Protein AF-A0A661RG53-F1 (afdb_monomer)

Mean predicted aligned error: 5.45 Å

Sequence (170 aa):
MPKEITHWTLAATVANKLPKCSLFFDPIRSHPNLFLLGAITPDIPFYYLAGPKTALIQALSAPFHGTDGRALLPALTFLDNYPDQNPAALAFAAGVICHLLADTLFHPLVYYFAGMDGLHPGATARHRKFETAMDLYFLHLSQGRSPVSLARVIKNLEVSTGQGCRFMAE

Nearest PDB structures (foldseek):
  1ls4-assembly1_A  TM=2.285E-01  e=7.308E+00  Locusta migratoria

pLDDT: mean 89.21, std 13.63, range [32.16, 97.81]

Structure (mmCIF, N/CA/C/O backbone):
data_AF-A0A661RG53-F1
#
_entry.id   AF-A0A661RG53-F1
#
loop_
_atom_site.group_PDB
_atom_site.id
_atom_site.type_symbol
_atom_site.label_atom_id
_atom_site.label_alt_id
_atom_site.label_comp_id
_atom_site.label_asym_id
_atom_site.label_entity_id
_atom_site.label_seq_id
_atom_site.pdbx_PDB_ins_code
_atom_site.Cartn_x
_atom_site.Cartn_y
_atom_site.Cartn_z
_atom_site.occupancy
_atom_site.B_iso_or_equiv
_atom_site.auth_seq_id
_atom_site.auth_comp_id
_atom_site.auth_asym_id
_atom_site.auth_atom_id
_atom_site.pdbx_PDB_model_num
ATOM 1 N N . MET A 1 1 ? 5.618 -1.969 -7.311 1.00 55.50 1 MET A N 1
ATOM 2 C CA . MET A 1 1 ? 4.641 -2.714 -6.516 1.00 55.50 1 MET A CA 1
ATOM 3 C C . MET A 1 1 ? 3.366 -2.937 -7.319 1.00 55.50 1 MET A C 1
ATOM 5 O O . MET A 1 1 ? 3.082 -2.124 -8.209 1.00 55.50 1 MET A O 1
ATOM 9 N N . PRO A 1 2 ? 2.561 -3.979 -7.035 1.00 59.97 2 PRO A N 1
ATOM 10 C CA . PRO A 1 2 ? 1.181 -4.013 -7.504 1.00 59.97 2 PRO A CA 1
ATOM 11 C C . PRO A 1 2 ? 0.534 -2.632 -7.332 1.00 59.97 2 PRO A C 1
ATOM 13 O O . PRO A 1 2 ? 0.851 -1.897 -6.405 1.00 59.97 2 PRO A O 1
ATOM 16 N N . LYS A 1 3 ? -0.311 -2.214 -8.267 1.00 79.38 3 LYS A N 1
ATOM 17 C CA . LYS A 1 3 ? -0.889 -0.869 -8.207 1.00 79.38 3 LYS A CA 1
ATOM 18 C C . LYS A 1 3 ? -1.984 -0.812 -7.117 1.00 79.38 3 LYS A C 1
ATOM 20 O O . LYS A 1 3 ? -2.197 -1.765 -6.356 1.00 79.38 3 LYS A O 1
ATOM 25 N N . GLU A 1 4 ? -2.616 0.345 -6.931 1.00 89.00 4 GLU A N 1
ATOM 26 C CA . GLU A 1 4 ? -3.460 0.626 -5.760 1.00 89.00 4 GLU A CA 1
ATOM 27 C C . GLU A 1 4 ? -4.613 -0.371 -5.601 1.00 89.00 4 GLU A C 1
ATOM 29 O O . GLU A 1 4 ? -4.980 -0.719 -4.476 1.00 89.00 4 GLU A O 1
ATOM 34 N N . ILE A 1 5 ? -5.180 -0.860 -6.710 1.00 92.50 5 ILE A N 1
ATOM 35 C CA . ILE A 1 5 ? -6.319 -1.783 -6.681 1.00 92.50 5 ILE A CA 1
ATOM 36 C C . ILE A 1 5 ? -5.890 -3.126 -6.105 1.00 92.50 5 ILE A C 1
ATOM 38 O O . ILE A 1 5 ? -6.619 -3.693 -5.286 1.00 92.50 5 ILE A O 1
ATOM 42 N N . THR A 1 6 ? -4.720 -3.637 -6.488 1.00 94.38 6 THR A N 1
ATOM 43 C CA . THR A 1 6 ? -4.201 -4.892 -5.943 1.00 94.38 6 THR A CA 1
ATOM 44 C C . THR A 1 6 ? -3.984 -4.763 -4.439 1.00 94.38 6 THR A C 1
ATOM 46 O O . THR A 1 6 ? -4.510 -5.583 -3.683 1.00 94.38 6 THR A O 1
ATOM 49 N N . HIS A 1 7 ? -3.303 -3.707 -3.978 1.00 95.44 7 HIS A N 1
ATOM 50 C CA . HIS A 1 7 ? -3.084 -3.499 -2.543 1.00 95.44 7 HIS A CA 1
ATOM 51 C C . HIS A 1 7 ? -4.391 -3.342 -1.769 1.00 95.44 7 HIS A C 1
ATOM 53 O O . HIS A 1 7 ? -4.561 -3.981 -0.732 1.00 95.44 7 HIS A O 1
ATOM 59 N N . TRP A 1 8 ? -5.356 -2.571 -2.274 1.00 94.88 8 TRP A N 1
ATOM 60 C CA . TRP A 1 8 ? -6.661 -2.449 -1.625 1.00 94.88 8 TRP A CA 1
ATOM 61 C C . TRP A 1 8 ? -7.451 -3.751 -1.613 1.00 94.88 8 TRP A C 1
ATOM 63 O O . TRP A 1 8 ? -8.121 -4.042 -0.624 1.00 94.88 8 TRP A O 1
ATOM 73 N N . THR A 1 9 ? -7.371 -4.554 -2.672 1.00 93.12 9 THR A N 1
ATOM 74 C CA . THR A 1 9 ? -8.066 -5.845 -2.737 1.00 93.12 9 THR A CA 1
ATOM 75 C C . THR A 1 9 ? -7.491 -6.825 -1.715 1.00 93.12 9 THR A C 1
ATOM 77 O O . THR A 1 9 ? -8.241 -7.485 -0.984 1.00 93.12 9 THR A O 1
ATOM 80 N N . LEU A 1 10 ? -6.161 -6.886 -1.603 1.00 93.88 10 LEU A N 1
ATOM 81 C CA . LEU A 1 10 ? -5.476 -7.706 -0.604 1.00 93.88 10 LEU A CA 1
ATOM 82 C C . LEU A 1 10 ? -5.760 -7.201 0.816 1.00 93.88 10 LEU A C 1
ATOM 84 O O . LEU A 1 10 ? -6.170 -7.990 1.665 1.00 93.88 10 LEU A O 1
ATOM 88 N N . ALA A 1 11 ? -5.650 -5.893 1.057 1.00 95.62 11 ALA A N 1
ATOM 89 C CA . ALA A 1 11 ? -5.945 -5.278 2.348 1.00 95.62 11 ALA A CA 1
ATOM 90 C C . ALA A 1 11 ? -7.397 -5.532 2.783 1.00 95.62 11 ALA A C 1
ATOM 92 O O . ALA A 1 11 ? -7.639 -5.976 3.904 1.00 95.62 11 ALA A O 1
ATOM 93 N N . ALA A 1 12 ? -8.376 -5.349 1.893 1.00 93.00 12 ALA A N 1
ATOM 94 C CA . ALA A 1 12 ? -9.778 -5.653 2.180 1.00 93.00 12 ALA A CA 1
ATOM 95 C C . ALA A 1 12 ? -9.992 -7.143 2.503 1.00 93.00 12 ALA A C 1
ATOM 97 O O . ALA A 1 12 ? -10.760 -7.488 3.404 1.00 93.00 12 ALA A O 1
ATOM 98 N N . THR A 1 13 ? -9.279 -8.038 1.812 1.00 93.69 13 THR A N 1
ATOM 99 C CA . THR A 1 13 ? -9.303 -9.477 2.115 1.00 93.69 13 THR A CA 1
ATOM 100 C C . THR A 1 13 ? -8.737 -9.764 3.506 1.00 93.69 13 THR A C 1
ATOM 102 O O . THR A 1 13 ? -9.336 -10.539 4.254 1.00 93.69 13 THR A O 1
ATOM 105 N N . VAL A 1 14 ? -7.626 -9.117 3.878 1.00 94.75 14 VAL A N 1
ATOM 106 C CA . VAL A 1 14 ? -7.032 -9.213 5.219 1.00 94.75 14 VAL A CA 1
ATOM 107 C C . VAL A 1 14 ? -8.015 -8.715 6.274 1.00 94.75 14 VAL A C 1
ATOM 109 O O . VAL A 1 14 ? -8.309 -9.460 7.203 1.00 94.75 14 VAL A O 1
ATOM 112 N N . ALA A 1 15 ? -8.605 -7.530 6.105 1.00 95.12 15 ALA A N 1
ATOM 113 C CA . ALA A 1 15 ? -9.573 -6.969 7.052 1.00 95.12 15 ALA A CA 1
ATOM 114 C C . ALA A 1 15 ? -10.769 -7.908 7.308 1.00 95.12 15 ALA A C 1
ATOM 116 O O . ALA A 1 15 ? -11.227 -8.052 8.445 1.00 95.12 15 ALA A O 1
ATOM 117 N N . ASN A 1 16 ? -11.242 -8.598 6.266 1.00 93.94 16 ASN A N 1
ATOM 118 C CA . ASN A 1 16 ? -12.351 -9.547 6.367 1.00 93.94 16 ASN A CA 1
ATOM 119 C C . ASN A 1 16 ? -11.973 -10.863 7.062 1.00 93.94 16 ASN A C 1
ATOM 121 O O . ASN A 1 16 ? -12.818 -11.462 7.726 1.00 93.94 16 ASN A O 1
ATOM 125 N N . LYS A 1 17 ? -10.728 -11.327 6.904 1.00 95.56 17 LYS A N 1
ATOM 126 C CA . LYS A 1 17 ? -10.260 -12.625 7.421 1.00 95.56 17 LYS A CA 1
ATOM 127 C C . LYS A 1 17 ? -9.448 -12.526 8.711 1.00 95.56 17 LYS A C 1
ATOM 129 O O . LYS A 1 17 ? -9.074 -13.561 9.261 1.00 95.56 17 LYS A O 1
ATOM 134 N N . LEU A 1 18 ? -9.156 -11.317 9.186 1.00 95.56 18 LEU A N 1
ATOM 135 C CA . LEU A 1 18 ? -8.303 -11.116 10.347 1.00 95.56 18 LEU A CA 1
ATOM 136 C C . LEU A 1 18 ? -8.916 -11.780 11.601 1.00 95.56 18 LEU A C 1
ATOM 138 O O . LEU A 1 18 ? -10.090 -11.537 11.900 1.00 95.56 18 LEU A O 1
ATOM 142 N N . PRO A 1 19 ? -8.159 -12.606 12.352 1.00 96.06 19 PRO A N 1
ATOM 143 C CA . PRO A 1 19 ? -8.659 -13.248 13.565 1.00 96.06 19 PRO A CA 1
ATOM 144 C C . PRO A 1 19 ? -9.031 -12.236 14.651 1.00 96.06 19 PRO A C 1
ATOM 146 O O . PRO A 1 19 ? -8.306 -11.268 14.867 1.00 96.06 19 PRO A O 1
ATOM 149 N N . LYS A 1 20 ? -10.104 -12.513 15.406 1.00 95.69 20 LYS A N 1
ATOM 150 C CA . LYS A 1 20 ? -10.559 -11.679 16.540 1.00 95.69 20 LYS A CA 1
ATOM 151 C C . LYS A 1 20 ? -9.506 -11.473 17.632 1.00 95.69 20 LYS A C 1
ATOM 153 O O . LYS A 1 20 ? -9.563 -10.485 18.343 1.00 95.69 20 LYS A O 1
ATOM 158 N N . CYS A 1 21 ? -8.565 -12.406 17.773 1.00 95.44 21 CYS A N 1
ATOM 159 C CA . CYS A 1 21 ? -7.469 -12.312 18.737 1.00 95.44 21 CYS A CA 1
ATOM 160 C C . CYS A 1 21 ? -6.290 -11.450 18.255 1.00 95.44 21 CYS A C 1
ATOM 162 O O . CYS A 1 21 ? -5.341 -11.254 19.009 1.00 95.44 21 CYS A O 1
ATOM 164 N N . SER A 1 22 ? -6.305 -10.969 17.008 1.00 94.75 22 SER A N 1
ATOM 165 C CA . SER A 1 22 ? -5.255 -10.092 16.494 1.00 94.75 22 SER A CA 1
ATOM 166 C C . SER A 1 22 ? -5.335 -8.715 17.148 1.00 94.75 22 SER A C 1
ATOM 168 O O . SER A 1 22 ? -6.410 -8.120 17.197 1.00 94.75 22 SER A O 1
ATOM 170 N N . LEU A 1 23 ? -4.181 -8.159 17.529 1.00 93.88 23 LEU A N 1
ATOM 171 C CA . LEU A 1 23 ? -4.058 -6.772 17.995 1.00 93.88 23 LEU A CA 1
ATOM 172 C C . LEU A 1 23 ? -4.631 -5.756 16.989 1.00 93.88 23 LEU A C 1
ATOM 174 O O . LEU A 1 23 ? -5.101 -4.694 17.378 1.00 93.88 23 LEU A O 1
ATOM 178 N N . PHE A 1 24 ? -4.623 -6.080 15.693 1.00 96.38 24 PHE A N 1
ATOM 179 C CA . PHE A 1 24 ? -5.112 -5.191 14.639 1.00 96.38 24 PHE A CA 1
ATOM 180 C C . PHE A 1 24 ? -6.617 -5.332 14.358 1.00 96.38 24 PHE A C 1
ATOM 182 O O . PHE A 1 24 ? -7.150 -4.570 13.552 1.00 96.38 24 PHE A O 1
ATOM 189 N N . PHE A 1 25 ? -7.317 -6.278 15.000 1.00 96.94 25 PHE A N 1
ATOM 190 C CA . PHE A 1 25 ? -8.719 -6.578 14.694 1.00 96.94 25 PHE A CA 1
ATOM 191 C C . PHE A 1 25 ? -9.652 -5.382 14.923 1.00 96.94 25 PHE A C 1
ATOM 193 O O . PHE A 1 25 ? -10.385 -4.994 14.008 1.00 96.94 25 PHE A O 1
ATOM 200 N N . ASP A 1 26 ? -9.604 -4.786 16.115 1.00 97.19 26 ASP A N 1
ATOM 201 C CA . ASP A 1 26 ? -10.421 -3.622 16.469 1.00 97.19 26 ASP A CA 1
ATOM 202 C C . ASP A 1 26 ? -9.918 -2.318 15.819 1.00 97.19 26 ASP A C 1
ATOM 204 O O . ASP A 1 26 ? -10.747 -1.578 15.277 1.00 97.19 26 ASP A O 1
ATOM 208 N N . PRO A 1 27 ? -8.597 -2.031 15.765 1.00 96.88 27 PRO A N 1
ATOM 209 C CA . PRO A 1 27 ? -8.059 -0.890 15.021 1.00 96.88 27 PRO A CA 1
ATOM 210 C C . PRO A 1 27 ? -8.537 -0.812 13.567 1.00 96.88 27 PRO A C 1
ATOM 212 O O . PRO A 1 27 ? -9.086 0.206 13.153 1.00 96.88 27 PRO A O 1
ATOM 215 N N . ILE A 1 28 ? -8.415 -1.900 12.799 1.00 97.56 28 ILE A N 1
ATOM 216 C CA . ILE A 1 28 ? -8.802 -1.910 11.378 1.00 97.56 28 ILE A CA 1
ATOM 217 C C . ILE A 1 28 ? -10.313 -1.718 11.203 1.00 97.56 28 ILE A C 1
ATOM 219 O O . ILE A 1 28 ? -10.745 -1.076 10.248 1.00 97.56 28 ILE A O 1
ATOM 223 N N . ARG A 1 29 ? -11.133 -2.254 12.115 1.00 96.50 29 ARG A N 1
ATOM 224 C CA . ARG A 1 29 ? -12.595 -2.091 12.066 1.00 96.50 29 ARG A CA 1
ATOM 225 C C . ARG A 1 29 ? -13.057 -0.692 12.454 1.00 96.50 29 ARG A C 1
ATOM 227 O O . ARG A 1 29 ? -14.054 -0.223 11.913 1.00 96.50 29 ARG A O 1
ATOM 234 N N . SER A 1 30 ? -12.359 -0.054 13.388 1.00 96.12 30 SER A N 1
ATOM 235 C CA . SER A 1 30 ? -12.675 1.301 13.848 1.00 96.12 30 SER A CA 1
ATOM 236 C C . SER A 1 30 ? -12.144 2.386 12.908 1.00 96.12 30 SER A C 1
ATOM 238 O O . SER A 1 30 ? -12.778 3.429 12.795 1.00 96.12 30 SER A O 1
ATOM 240 N N . HIS A 1 31 ? -11.036 2.131 12.202 1.00 97.31 31 HIS A N 1
ATOM 241 C CA . HIS A 1 31 ? -10.401 3.082 11.280 1.00 97.31 31 HIS A CA 1
ATOM 242 C C . HIS A 1 31 ? -10.117 2.447 9.899 1.00 97.31 31 HIS A C 1
ATOM 244 O O . HIS A 1 31 ? -8.959 2.355 9.466 1.00 97.31 31 HIS A O 1
ATOM 250 N N . PRO A 1 32 ? -11.153 1.962 9.187 1.00 96.38 32 PRO A N 1
ATOM 251 C CA . PRO A 1 32 ? -10.978 1.224 7.940 1.00 96.38 32 PRO A CA 1
ATOM 252 C C . PRO A 1 32 ? -10.373 2.066 6.809 1.00 96.38 32 PRO A C 1
ATOM 254 O O . PRO A 1 32 ? -9.617 1.527 6.000 1.00 96.38 32 PRO A O 1
ATOM 257 N N . ASN A 1 33 ? -10.661 3.369 6.719 1.00 96.19 33 ASN A N 1
ATOM 258 C CA . ASN A 1 33 ? -10.084 4.211 5.670 1.00 96.19 33 ASN A CA 1
ATOM 259 C C . ASN A 1 33 ? -8.610 4.532 5.946 1.00 96.19 33 ASN A C 1
ATOM 261 O O . ASN A 1 33 ? -7.824 4.520 5.000 1.00 96.19 33 ASN A O 1
ATOM 265 N N . LEU A 1 34 ? -8.195 4.720 7.204 1.00 96.69 34 LEU A N 1
ATOM 266 C CA . LEU A 1 34 ? -6.767 4.806 7.551 1.00 96.69 34 LEU A CA 1
ATOM 267 C C . LEU A 1 34 ? -5.995 3.531 7.217 1.00 96.69 34 LEU A C 1
ATOM 269 O O . LEU A 1 34 ? -4.893 3.612 6.679 1.00 96.69 34 LEU A O 1
ATOM 273 N N . PHE A 1 35 ? -6.574 2.361 7.488 1.00 97.81 35 PHE A N 1
ATOM 274 C CA . PHE A 1 35 ? -5.973 1.087 7.095 1.00 97.81 35 PHE A CA 1
ATOM 275 C C . PHE A 1 35 ? -5.787 0.993 5.570 1.00 97.81 35 PHE A C 1
ATOM 277 O O . PHE A 1 35 ? -4.701 0.670 5.087 1.00 97.81 35 PHE A O 1
ATOM 284 N N . LEU A 1 36 ? -6.814 1.354 4.794 1.00 96.56 36 LEU A N 1
ATOM 285 C CA . LEU A 1 36 ? -6.736 1.377 3.328 1.00 96.56 36 LEU A CA 1
ATOM 286 C C . LEU A 1 36 ? -5.770 2.443 2.787 1.00 96.56 36 LEU A C 1
ATOM 288 O O . LEU A 1 36 ? -5.162 2.230 1.739 1.00 96.56 36 LEU A O 1
ATOM 292 N N . LEU A 1 37 ? -5.615 3.576 3.478 1.00 96.25 37 LEU A N 1
ATOM 293 C CA . LEU A 1 37 ? -4.621 4.595 3.141 1.00 96.25 37 LEU A CA 1
ATOM 294 C C . LEU A 1 37 ? -3.200 4.077 3.394 1.00 96.25 37 LEU A C 1
ATOM 296 O O . LEU A 1 37 ? -2.332 4.209 2.531 1.00 96.25 37 LEU A O 1
ATOM 300 N N . GLY A 1 38 ? -2.963 3.444 4.544 1.00 96.69 38 GLY A N 1
ATOM 301 C CA . GLY A 1 38 ? -1.673 2.837 4.869 1.00 96.69 38 GLY A CA 1
ATOM 302 C C . GLY A 1 38 ? -1.252 1.788 3.838 1.00 96.69 38 GLY A C 1
ATOM 303 O O . GLY A 1 38 ? -0.093 1.764 3.440 1.00 96.69 38 GLY A O 1
ATOM 304 N N . ALA A 1 39 ? -2.205 1.004 3.317 1.00 96.88 39 ALA A N 1
ATOM 305 C CA . ALA A 1 39 ? -1.965 -0.038 2.310 1.00 96.88 39 ALA A CA 1
ATOM 306 C C . ALA A 1 39 ? -1.396 0.460 0.969 1.00 96.88 39 ALA A C 1
ATOM 308 O O . ALA A 1 39 ? -0.898 -0.348 0.189 1.00 96.88 39 ALA A O 1
ATOM 309 N N . ILE A 1 40 ? -1.457 1.764 0.694 1.00 95.12 40 ILE A N 1
ATOM 310 C CA . ILE A 1 40 ? -0.881 2.365 -0.519 1.00 95.12 40 ILE A CA 1
ATOM 311 C C . ILE A 1 40 ? 0.173 3.435 -0.221 1.00 95.12 40 ILE A C 1
ATOM 313 O O . ILE A 1 40 ? 0.851 3.895 -1.134 1.00 95.12 40 ILE A O 1
ATOM 317 N N . THR A 1 41 ? 0.312 3.858 1.039 1.00 95.44 41 THR A N 1
ATOM 318 C CA . THR A 1 41 ? 1.172 4.991 1.413 1.00 95.44 41 THR A CA 1
ATOM 319 C C . THR A 1 41 ? 2.636 4.831 0.996 1.00 95.44 41 THR A C 1
ATOM 321 O O . THR A 1 41 ? 3.190 5.821 0.513 1.00 95.44 41 THR A O 1
ATOM 324 N N . PRO A 1 42 ? 3.269 3.647 1.118 1.00 96.12 42 PRO A N 1
ATOM 325 C CA . PRO A 1 42 ? 4.667 3.485 0.716 1.00 96.12 42 PRO A CA 1
ATOM 326 C C . PRO A 1 42 ? 4.954 3.885 -0.740 1.00 96.12 42 PRO A C 1
ATOM 328 O O . PRO A 1 42 ? 6.048 4.365 -1.040 1.00 96.12 42 PRO A O 1
ATOM 331 N N . ASP A 1 43 ? 3.958 3.766 -1.620 1.00 94.38 43 ASP A N 1
ATOM 332 C CA . ASP A 1 43 ? 4.056 4.087 -3.045 1.00 94.38 43 ASP A CA 1
ATOM 333 C C . ASP A 1 43 ? 3.637 5.511 -3.414 1.00 94.38 43 ASP A C 1
ATOM 335 O O . ASP A 1 43 ? 3.983 5.985 -4.498 1.00 94.38 43 ASP A O 1
ATOM 339 N N . ILE A 1 44 ? 2.892 6.212 -2.549 1.00 92.62 44 ILE A N 1
ATOM 340 C CA . ILE A 1 44 ? 2.351 7.549 -2.852 1.00 92.62 44 ILE A CA 1
ATOM 341 C C . ILE A 1 44 ? 3.429 8.506 -3.401 1.00 92.62 44 ILE A C 1
ATOM 343 O O . ILE A 1 44 ? 3.161 9.163 -4.413 1.00 92.62 44 ILE A O 1
ATOM 347 N N . PRO A 1 45 ? 4.646 8.592 -2.822 1.00 93.75 45 PRO A N 1
ATOM 348 C CA . PRO A 1 45 ? 5.666 9.505 -3.330 1.00 93.75 45 PRO A CA 1
ATOM 349 C C . PRO A 1 45 ? 6.094 9.251 -4.786 1.00 93.75 45 PRO A C 1
ATOM 351 O O . PRO A 1 45 ? 6.458 10.205 -5.477 1.00 93.75 45 PRO A O 1
ATOM 354 N N . PHE A 1 46 ? 5.986 8.020 -5.306 1.00 91.19 46 PHE A N 1
ATOM 355 C CA . PHE A 1 46 ? 6.282 7.721 -6.714 1.00 91.19 46 PHE A CA 1
ATOM 356 C C . PHE A 1 46 ? 5.303 8.361 -7.705 1.00 91.19 46 PHE A C 1
ATOM 358 O O . PHE A 1 46 ? 5.642 8.518 -8.880 1.00 91.19 46 PHE A O 1
ATOM 365 N N . TYR A 1 47 ? 4.115 8.772 -7.253 1.00 89.50 47 TYR A N 1
ATOM 366 C CA . TYR A 1 47 ? 3.132 9.472 -8.086 1.00 89.50 47 TYR A CA 1
ATOM 367 C C . TYR A 1 47 ? 3.405 10.969 -8.228 1.00 89.50 47 TYR A C 1
ATOM 369 O O . TYR A 1 47 ? 2.756 11.640 -9.034 1.00 89.50 47 TYR A O 1
ATOM 377 N N . TYR A 1 48 ? 4.392 11.508 -7.512 1.00 92.62 48 TYR A N 1
ATOM 378 C CA . TYR A 1 48 ? 4.875 12.857 -7.761 1.00 92.62 48 TYR A CA 1
ATOM 379 C C . TYR A 1 48 ? 5.787 12.852 -8.996 1.00 92.62 48 TYR A C 1
ATOM 381 O O . TYR A 1 48 ? 7.004 12.709 -8.899 1.00 92.62 48 TYR A O 1
ATOM 389 N N . LEU A 1 49 ? 5.172 12.916 -10.181 1.00 89.81 49 LEU A N 1
ATOM 390 C CA . LEU A 1 49 ? 5.855 12.720 -11.467 1.00 89.81 49 LEU A CA 1
ATOM 391 C C . LEU A 1 49 ? 6.622 13.955 -11.958 1.00 89.81 49 LEU A C 1
ATOM 393 O O . LEU A 1 49 ? 7.568 13.816 -12.731 1.00 89.81 49 LEU A O 1
ATOM 397 N N . ALA A 1 50 ? 6.201 15.152 -11.551 1.00 92.69 50 ALA A N 1
ATOM 398 C CA . ALA A 1 50 ? 6.806 16.404 -11.979 1.00 92.69 50 ALA A CA 1
ATOM 399 C C . ALA A 1 50 ? 6.609 17.502 -10.930 1.00 92.69 50 ALA A C 1
ATOM 401 O O . ALA A 1 50 ? 5.567 17.579 -10.280 1.00 92.69 50 ALA A O 1
ATOM 402 N N . GLY A 1 51 ? 7.602 18.385 -10.827 1.00 94.94 51 GLY A N 1
ATOM 403 C CA . GLY A 1 51 ? 7.587 19.544 -9.942 1.00 94.94 51 GLY A CA 1
ATOM 404 C C . GLY A 1 51 ? 8.860 19.680 -9.099 1.00 94.94 51 GLY A C 1
ATOM 405 O O . GLY A 1 51 ? 9.799 18.880 -9.228 1.00 94.94 51 GLY A O 1
ATOM 406 N N . PRO A 1 52 ? 8.934 20.719 -8.251 1.00 95.56 52 PRO A N 1
ATOM 407 C CA . PRO A 1 52 ? 10.082 20.951 -7.386 1.00 95.56 52 PRO A CA 1
ATOM 408 C C . PRO A 1 52 ? 10.391 19.732 -6.516 1.00 95.56 52 PRO A C 1
ATOM 410 O O . PRO A 1 52 ? 9.489 19.096 -5.982 1.00 95.56 52 PRO A O 1
ATOM 413 N N . LYS A 1 53 ? 11.681 19.427 -6.336 1.00 95.88 53 LYS A N 1
ATOM 414 C CA . LYS A 1 53 ? 12.142 18.352 -5.441 1.00 95.88 53 LYS A CA 1
ATOM 415 C C . LYS A 1 53 ? 11.590 16.956 -5.792 1.00 95.88 53 LYS A C 1
ATOM 417 O O . LYS A 1 53 ? 11.566 16.094 -4.923 1.00 95.88 53 LYS A O 1
ATOM 422 N N . THR A 1 54 ? 11.220 16.702 -7.055 1.00 95.00 54 THR A N 1
ATOM 423 C CA . THR A 1 54 ? 10.670 15.403 -7.499 1.00 95.00 54 THR A CA 1
ATOM 424 C C . THR A 1 54 ? 11.505 14.209 -7.032 1.00 95.00 54 THR A C 1
ATOM 426 O O . THR A 1 54 ? 10.975 13.308 -6.391 1.00 95.00 54 THR A O 1
ATOM 429 N N . ALA A 1 55 ? 12.818 14.234 -7.277 1.00 94.19 55 ALA A N 1
ATOM 430 C CA . ALA A 1 55 ? 13.712 13.153 -6.863 1.00 94.19 55 ALA A CA 1
ATOM 431 C C . ALA A 1 55 ? 13.747 12.959 -5.336 1.00 94.19 55 ALA A C 1
ATOM 433 O O . ALA A 1 55 ? 13.765 11.828 -4.864 1.00 94.19 55 ALA A O 1
ATOM 434 N N . LEU A 1 56 ? 13.711 14.051 -4.564 1.00 95.88 56 LEU A N 1
ATOM 435 C CA . LEU A 1 56 ? 13.693 13.994 -3.101 1.00 95.88 56 LEU A CA 1
ATOM 436 C C . LEU A 1 56 ? 12.373 13.417 -2.578 1.00 95.88 56 LEU A C 1
ATOM 438 O O . LEU A 1 56 ? 12.392 12.612 -1.657 1.00 95.88 56 LEU A O 1
ATOM 442 N N . ILE A 1 57 ? 11.241 13.808 -3.169 1.00 96.06 57 ILE A N 1
ATOM 443 C CA . ILE A 1 57 ? 9.926 13.278 -2.797 1.00 96.06 57 ILE A CA 1
ATOM 444 C C . ILE A 1 57 ? 9.872 11.783 -3.105 1.00 96.06 57 ILE A C 1
ATOM 446 O O . ILE A 1 57 ? 9.567 11.000 -2.216 1.00 96.06 57 ILE A O 1
ATOM 450 N N . GLN A 1 58 ? 10.250 11.363 -4.314 1.00 94.31 58 GLN A N 1
ATOM 451 C CA . GLN A 1 58 ? 10.269 9.943 -4.683 1.00 94.31 58 GLN A CA 1
ATOM 452 C C . GLN A 1 58 ? 11.228 9.118 -3.809 1.00 94.31 58 GLN A C 1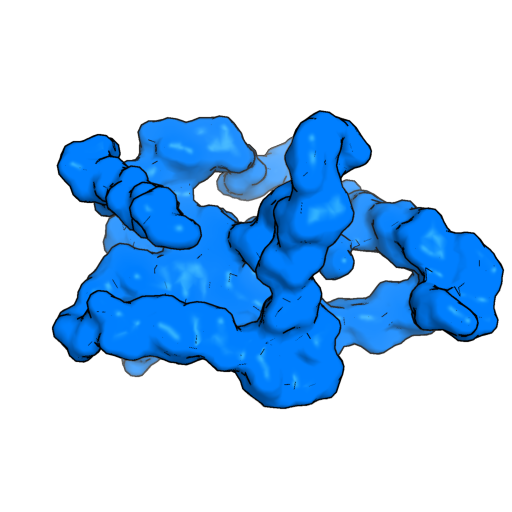
ATOM 454 O O . GLN A 1 58 ? 10.941 7.964 -3.500 1.00 94.31 58 GLN A O 1
ATOM 459 N N . ALA A 1 59 ? 12.336 9.708 -3.344 1.00 94.69 59 ALA A N 1
ATOM 460 C CA . ALA A 1 59 ? 13.260 9.045 -2.425 1.00 94.69 59 ALA A CA 1
ATOM 461 C C . ALA A 1 59 ? 12.634 8.712 -1.055 1.00 94.69 59 ALA A C 1
ATOM 463 O O . ALA A 1 59 ? 13.134 7.816 -0.377 1.00 94.69 59 ALA A O 1
ATOM 464 N N . LEU A 1 60 ? 11.521 9.351 -0.663 1.00 94.94 60 LEU A N 1
ATOM 465 C CA . LEU A 1 60 ? 10.790 9.018 0.570 1.00 94.94 60 LEU A CA 1
ATOM 466 C C . LEU A 1 60 ? 10.185 7.607 0.545 1.00 94.94 60 LEU A C 1
ATOM 468 O O . LEU A 1 60 ? 9.934 7.041 1.605 1.00 94.94 60 LEU A O 1
ATOM 472 N N . SER A 1 61 ? 9.977 7.023 -0.638 1.00 93.94 61 SER A N 1
ATOM 473 C CA . SER A 1 61 ? 9.510 5.638 -0.769 1.00 93.94 61 SER A CA 1
ATOM 474 C C . SER A 1 61 ? 10.616 4.613 -0.513 1.00 93.94 61 SER A C 1
ATOM 476 O O . SER A 1 61 ? 10.324 3.492 -0.099 1.00 93.94 61 SER A O 1
ATOM 478 N N . ALA A 1 62 ? 11.889 4.973 -0.713 1.00 92.69 62 ALA A N 1
ATOM 479 C CA . ALA A 1 62 ? 13.007 4.029 -0.670 1.00 92.69 62 ALA A CA 1
ATOM 480 C C . ALA A 1 62 ? 13.106 3.208 0.635 1.00 92.69 62 ALA A C 1
ATOM 482 O O . ALA A 1 62 ? 13.316 1.998 0.535 1.00 92.69 62 ALA A O 1
ATOM 483 N N . PRO A 1 63 ? 12.895 3.778 1.842 1.00 94.31 63 PRO A N 1
ATOM 484 C CA . PRO A 1 63 ? 12.953 3.013 3.087 1.00 94.31 63 PRO A CA 1
ATOM 485 C C . PRO A 1 63 ? 11.944 1.865 3.174 1.00 94.31 63 PRO A C 1
ATOM 487 O O . PRO A 1 63 ? 12.221 0.889 3.855 1.00 94.31 63 PRO A O 1
ATOM 490 N N . PHE A 1 64 ? 10.805 1.951 2.483 1.00 94.06 64 PHE A N 1
ATOM 491 C CA . PHE A 1 64 ? 9.790 0.892 2.459 1.00 94.06 64 PHE A CA 1
ATOM 492 C C . PHE A 1 64 ? 10.102 -0.221 1.448 1.00 94.06 64 PHE A C 1
ATOM 494 O O . PHE A 1 64 ? 9.542 -1.304 1.529 1.00 94.06 64 PHE A O 1
ATOM 501 N N . HIS A 1 65 ? 10.995 0.033 0.492 1.00 91.56 65 HIS A N 1
ATOM 502 C CA . HIS A 1 65 ? 11.241 -0.840 -0.661 1.00 91.56 65 HIS A CA 1
ATOM 503 C C . HIS A 1 65 ? 12.558 -1.624 -0.539 1.00 91.56 65 HIS A C 1
ATOM 505 O O . HIS A 1 65 ? 13.096 -2.121 -1.530 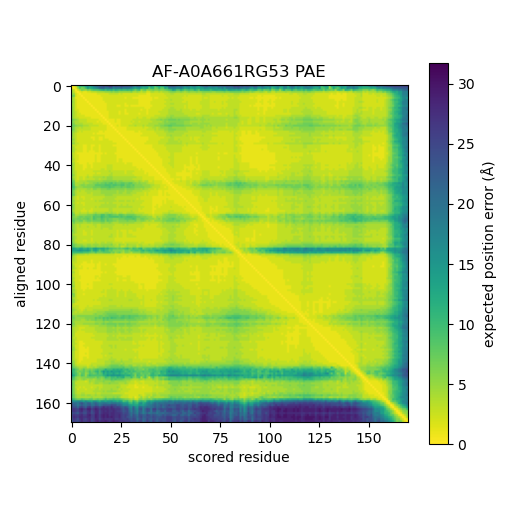1.00 91.56 65 HIS A O 1
ATOM 511 N N . GLY A 1 66 ? 13.107 -1.708 0.675 1.00 86.38 66 GLY A N 1
ATOM 512 C CA . GLY A 1 66 ? 14.285 -2.518 0.970 1.00 86.38 66 GLY A CA 1
ATOM 513 C C . GLY A 1 66 ? 13.996 -4.018 0.854 1.00 86.38 66 GLY A C 1
ATOM 514 O O . GLY A 1 66 ? 12.883 -4.473 1.090 1.00 86.38 66 GLY A O 1
ATOM 515 N N . THR A 1 67 ? 15.017 -4.809 0.524 1.00 83.19 67 THR A N 1
ATOM 516 C CA . THR A 1 67 ? 14.906 -6.274 0.375 1.00 83.19 67 THR A CA 1
ATOM 517 C C . THR A 1 67 ? 15.083 -7.043 1.688 1.00 83.19 67 THR A C 1
ATOM 519 O O . THR A 1 67 ? 15.181 -8.267 1.678 1.00 83.19 67 THR A O 1
ATOM 522 N N . ASP A 1 68 ? 15.198 -6.344 2.815 1.00 88.56 68 ASP A N 1
ATOM 523 C CA . ASP A 1 68 ? 15.403 -6.934 4.134 1.00 88.56 68 ASP A CA 1
ATOM 524 C C . ASP A 1 68 ? 14.423 -6.357 5.164 1.00 88.56 68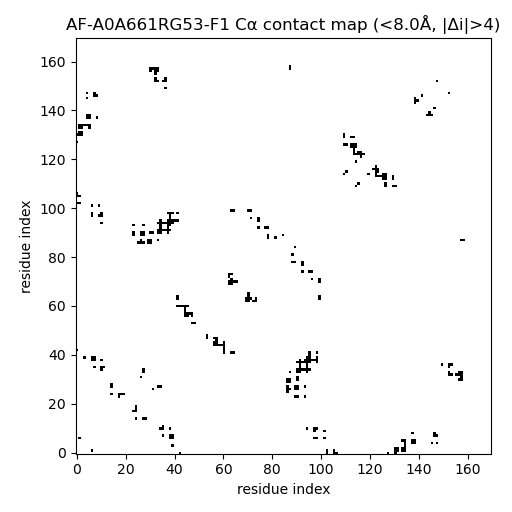 ASP A C 1
ATOM 526 O O . ASP A 1 68 ? 13.608 -5.481 4.869 1.00 88.56 68 ASP A O 1
ATOM 530 N N . GLY A 1 69 ? 14.506 -6.849 6.403 1.00 86.75 69 GLY A N 1
ATOM 531 C CA . GLY A 1 69 ? 13.608 -6.445 7.486 1.00 86.75 69 GLY A CA 1
ATOM 532 C C . GLY A 1 69 ? 13.639 -4.950 7.827 1.00 86.75 69 GLY A C 1
ATOM 533 O O . GLY A 1 69 ? 12.734 -4.478 8.512 1.00 86.75 69 GLY A O 1
ATOM 534 N N . ARG A 1 70 ? 14.619 -4.174 7.334 1.00 92.44 70 ARG A N 1
ATOM 535 C CA . ARG A 1 70 ? 14.661 -2.718 7.536 1.00 92.44 70 ARG A CA 1
ATOM 536 C C . ARG A 1 70 ? 13.514 -2.001 6.833 1.00 92.44 70 ARG A C 1
ATOM 538 O O . ARG A 1 70 ? 13.176 -0.900 7.254 1.00 92.44 70 ARG A O 1
ATOM 545 N N . ALA A 1 71 ? 12.865 -2.641 5.856 1.00 93.06 71 ALA A N 1
ATOM 546 C CA . ALA A 1 71 ? 11.645 -2.133 5.230 1.00 93.06 71 ALA A CA 1
ATOM 547 C C . ALA A 1 71 ? 10.502 -1.874 6.233 1.00 93.06 71 ALA A C 1
ATOM 549 O O . ALA A 1 71 ? 9.625 -1.052 5.979 1.00 93.06 71 ALA A O 1
ATOM 550 N N . LEU A 1 72 ? 10.530 -2.532 7.402 1.00 93.75 72 LEU A N 1
ATOM 551 C CA . LEU A 1 72 ? 9.569 -2.321 8.487 1.00 93.75 72 LEU A CA 1
ATOM 552 C C . LEU A 1 72 ? 9.902 -1.120 9.380 1.00 93.75 72 LEU A C 1
ATOM 554 O O . LEU A 1 72 ? 9.015 -0.643 10.088 1.00 93.75 72 LEU A O 1
ATOM 558 N N . LEU A 1 73 ? 11.145 -0.619 9.367 1.00 94.50 73 LEU A N 1
ATOM 559 C CA . LEU A 1 73 ? 11.575 0.454 10.271 1.00 94.50 73 LEU A CA 1
ATOM 560 C C . LEU A 1 73 ? 10.689 1.700 10.189 1.00 94.50 73 LEU A C 1
ATOM 562 O O . LEU A 1 73 ? 10.305 2.177 11.250 1.00 94.50 73 LEU A O 1
ATOM 566 N N . PRO A 1 74 ? 10.272 2.202 9.010 1.00 94.12 74 PRO A N 1
ATOM 567 C CA . PRO A 1 74 ? 9.385 3.362 8.960 1.00 94.12 74 PRO A CA 1
ATOM 568 C C . PRO A 1 74 ? 8.057 3.146 9.704 1.00 94.12 74 PRO A C 1
ATOM 570 O O . PRO A 1 74 ? 7.572 4.059 10.367 1.00 94.12 74 PRO A O 1
ATOM 573 N N . ALA A 1 75 ? 7.481 1.940 9.631 1.00 94.06 75 ALA A N 1
ATOM 574 C CA . ALA A 1 75 ? 6.244 1.605 10.335 1.00 94.06 75 ALA A CA 1
ATOM 575 C C . ALA A 1 75 ? 6.466 1.474 11.850 1.00 94.06 75 ALA A C 1
ATOM 577 O O . ALA A 1 75 ? 5.640 1.942 12.631 1.00 94.06 75 ALA A O 1
ATOM 578 N N . LEU A 1 76 ? 7.586 0.876 12.265 1.00 93.25 76 LEU A N 1
ATOM 579 C CA . LEU A 1 76 ? 7.954 0.744 13.678 1.00 93.25 76 LEU A CA 1
ATOM 580 C C . LEU A 1 76 ? 8.253 2.111 14.306 1.00 93.25 76 LEU A C 1
ATOM 582 O O . LEU A 1 76 ? 7.639 2.463 15.304 1.00 93.25 76 LEU A O 1
ATOM 586 N N . THR A 1 77 ? 9.087 2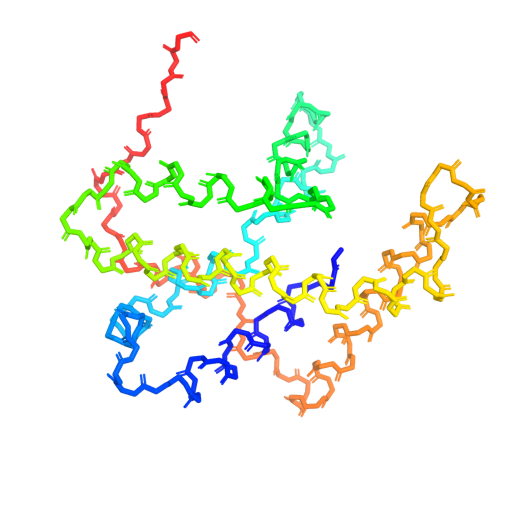.928 13.659 1.00 94.00 77 THR A N 1
ATOM 587 C CA . THR A 1 77 ? 9.386 4.299 14.094 1.00 94.00 77 THR A CA 1
ATOM 588 C C . THR A 1 77 ? 8.130 5.167 14.133 1.00 94.00 77 THR A C 1
ATOM 590 O O . THR A 1 77 ? 7.985 6.006 15.017 1.00 94.00 77 THR A O 1
ATOM 593 N N . PHE A 1 78 ? 7.191 4.978 13.201 1.00 93.88 78 PHE A N 1
ATOM 594 C CA . PHE A 1 78 ? 5.890 5.635 13.285 1.00 93.88 78 PHE A CA 1
ATOM 595 C C . PHE A 1 78 ? 5.136 5.221 14.557 1.00 93.88 78 PHE A C 1
ATOM 597 O O . PHE A 1 78 ? 4.688 6.096 15.293 1.00 93.88 78 PHE A O 1
ATOM 604 N N . LEU A 1 79 ? 5.038 3.921 14.847 1.00 93.38 79 LEU A N 1
ATOM 605 C CA . LEU A 1 79 ? 4.352 3.408 16.038 1.00 93.38 79 LEU A CA 1
ATOM 606 C C . LEU A 1 79 ? 5.019 3.831 17.356 1.00 93.38 79 LEU A C 1
ATOM 608 O O . LEU A 1 79 ? 4.304 4.065 18.327 1.00 93.38 79 LEU A O 1
ATOM 612 N N . ASP A 1 80 ? 6.341 4.015 17.381 1.00 92.81 80 ASP A N 1
ATOM 613 C CA . ASP A 1 80 ? 7.066 4.523 18.556 1.00 92.81 80 ASP A CA 1
ATOM 614 C C . ASP A 1 80 ? 6.600 5.933 18.971 1.00 92.81 80 ASP A C 1
ATOM 616 O O . ASP A 1 80 ? 6.664 6.292 20.147 1.00 92.81 80 ASP A O 1
ATOM 620 N N . ASN A 1 81 ? 6.060 6.725 18.035 1.00 91.62 81 ASN A N 1
ATOM 621 C CA . ASN A 1 81 ? 5.470 8.038 18.327 1.00 91.62 81 ASN A CA 1
ATOM 622 C C . ASN A 1 81 ? 4.037 7.957 18.896 1.00 91.62 81 ASN A C 1
ATOM 624 O O . ASN A 1 81 ? 3.465 8.985 19.259 1.00 91.62 81 ASN A O 1
ATOM 628 N N . TYR A 1 82 ? 3.451 6.757 18.979 1.00 89.56 82 TYR A N 1
ATOM 629 C CA . TYR A 1 82 ? 2.094 6.501 19.475 1.00 89.56 82 TYR A CA 1
ATOM 630 C C . TYR A 1 82 ? 2.075 5.347 20.501 1.00 89.56 82 TYR A C 1
ATOM 632 O O . TYR A 1 82 ? 1.421 4.324 20.268 1.00 89.56 82 TYR A O 1
ATOM 640 N N . PRO A 1 83 ? 2.755 5.499 21.655 1.00 75.69 83 PRO A N 1
ATOM 641 C CA . PRO A 1 83 ? 2.992 4.407 22.606 1.00 75.69 83 PRO A CA 1
ATOM 642 C C . PRO A 1 83 ? 1.716 3.830 23.245 1.00 75.69 83 PRO A C 1
ATOM 644 O O . PRO A 1 83 ? 1.703 2.662 23.628 1.00 75.69 83 PRO A O 1
ATOM 647 N N . ASP A 1 84 ? 0.617 4.589 23.296 1.00 84.25 84 ASP A N 1
ATOM 648 C CA . ASP A 1 84 ? -0.648 4.181 23.932 1.00 84.25 84 ASP A CA 1
ATOM 649 C C . ASP A 1 84 ? -1.498 3.212 23.087 1.00 84.25 84 ASP A C 1
ATOM 651 O O . ASP A 1 84 ? -2.716 3.147 23.250 1.00 84.25 84 ASP A O 1
ATOM 655 N N . GLN A 1 85 ? -0.890 2.484 22.140 1.00 82.62 85 GLN A N 1
ATOM 656 C CA . GLN A 1 85 ? -1.605 1.607 21.200 1.00 82.62 85 GLN A CA 1
ATOM 657 C C . GLN A 1 85 ? -2.763 2.336 20.502 1.00 82.62 85 GLN A C 1
ATOM 659 O O . GLN A 1 85 ? -3.867 1.807 20.365 1.00 82.62 85 GLN A O 1
ATOM 664 N N . ASN A 1 86 ? -2.514 3.578 20.074 1.00 92.56 86 ASN A N 1
ATOM 665 C CA . ASN A 1 86 ? -3.535 4.414 19.457 1.00 92.56 86 ASN A CA 1
ATOM 666 C C . ASN A 1 86 ? -4.206 3.655 18.285 1.00 92.56 86 ASN A C 1
ATOM 668 O O . ASN A 1 86 ? -3.512 3.300 17.326 1.00 92.56 86 ASN A O 1
ATOM 672 N N . PRO A 1 87 ? -5.533 3.411 18.320 1.00 94.75 87 PRO A N 1
ATOM 673 C CA . PRO A 1 87 ? -6.194 2.586 17.309 1.00 94.75 87 PRO A CA 1
ATOM 674 C C . PRO A 1 87 ? -6.061 3.127 15.879 1.00 94.75 87 PRO A C 1
ATOM 676 O O . PRO A 1 87 ? -5.943 2.342 14.941 1.00 94.75 87 PRO A O 1
ATOM 679 N N . ALA A 1 88 ? -6.017 4.450 15.699 1.00 95.44 88 ALA A N 1
ATOM 680 C CA . ALA A 1 88 ? -5.822 5.071 14.392 1.00 95.44 88 ALA A CA 1
ATOM 681 C C . ALA A 1 88 ? -4.406 4.802 13.851 1.00 95.44 88 ALA A C 1
ATOM 683 O O . ALA A 1 88 ? -4.244 4.406 12.694 1.00 95.44 88 ALA A O 1
ATOM 684 N N . ALA A 1 89 ? -3.387 4.952 14.705 1.00 95.81 89 ALA A N 1
ATOM 685 C CA . ALA A 1 89 ? -1.999 4.653 14.356 1.00 95.81 89 ALA A CA 1
ATOM 686 C C . ALA A 1 89 ? -1.806 3.160 14.046 1.00 95.81 89 ALA A C 1
ATOM 688 O O . ALA A 1 89 ? -1.206 2.813 13.029 1.00 95.81 89 ALA A O 1
ATOM 689 N N . LEU A 1 90 ? -2.376 2.269 14.863 1.00 96.69 90 LEU A N 1
ATOM 690 C CA . LEU A 1 90 ? -2.330 0.825 14.629 1.00 96.69 90 LEU A CA 1
ATOM 691 C C . LEU A 1 90 ? -3.012 0.426 13.317 1.00 96.69 90 LEU A C 1
ATOM 693 O O . LEU A 1 90 ? -2.475 -0.405 12.589 1.00 96.69 90 LEU A O 1
ATOM 697 N N . ALA A 1 91 ? -4.163 1.018 12.989 1.00 97.50 91 ALA A N 1
ATOM 698 C CA . ALA A 1 91 ? -4.853 0.750 11.730 1.00 97.50 91 ALA A CA 1
ATOM 699 C C . ALA A 1 91 ? -4.019 1.194 10.522 1.00 97.50 91 ALA A C 1
ATOM 701 O O . ALA A 1 91 ? -3.833 0.422 9.582 1.00 97.50 91 ALA A O 1
ATOM 702 N N . PHE A 1 92 ? -3.468 2.410 10.563 1.00 97.62 92 PHE A N 1
ATOM 703 C CA . PHE A 1 92 ? -2.600 2.921 9.505 1.00 97.62 92 PHE A CA 1
ATOM 704 C C . PHE A 1 92 ? -1.341 2.058 9.330 1.00 97.62 92 PHE A C 1
ATOM 706 O O . PHE A 1 92 ? -1.039 1.619 8.218 1.00 97.62 92 PHE A O 1
ATOM 713 N N . ALA A 1 93 ? -0.648 1.742 10.428 1.00 97.00 93 ALA A N 1
ATOM 714 C CA . ALA A 1 93 ? 0.543 0.897 10.409 1.00 97.00 93 ALA A CA 1
ATOM 715 C C . ALA A 1 93 ? 0.235 -0.522 9.909 1.00 97.00 93 ALA A C 1
ATOM 717 O O . ALA A 1 93 ? 1.011 -1.071 9.131 1.00 97.00 93 ALA A O 1
ATOM 718 N N . ALA A 1 94 ? -0.914 -1.101 10.275 1.00 97.38 94 ALA A N 1
ATOM 719 C CA . ALA A 1 94 ? -1.352 -2.387 9.736 1.00 97.38 94 ALA A CA 1
ATOM 720 C C . ALA A 1 94 ? -1.536 -2.342 8.212 1.00 97.38 94 ALA A C 1
ATOM 722 O O . ALA A 1 94 ? -1.212 -3.311 7.526 1.00 97.38 94 ALA A O 1
ATOM 723 N N . GLY A 1 95 ? -2.010 -1.214 7.674 1.00 97.69 95 GLY A N 1
ATOM 724 C CA . GLY A 1 95 ? -2.086 -0.974 6.235 1.00 97.69 95 GLY A CA 1
ATOM 725 C C . GLY A 1 95 ? -0.700 -0.986 5.596 1.00 97.69 95 GLY A C 1
ATOM 726 O O . GLY A 1 95 ? -0.463 -1.740 4.657 1.00 97.69 95 GLY A O 1
ATOM 727 N N . VAL A 1 96 ? 0.236 -0.217 6.158 1.00 97.69 96 VAL A N 1
ATOM 728 C CA . VAL A 1 96 ? 1.633 -0.169 5.694 1.00 97.69 96 VAL A CA 1
ATOM 729 C C . VAL A 1 96 ? 2.281 -1.557 5.739 1.00 97.69 96 VAL A C 1
ATOM 731 O O . VAL A 1 96 ? 2.899 -1.981 4.771 1.00 97.69 96 VAL A O 1
ATOM 734 N N . ILE A 1 97 ? 2.093 -2.318 6.817 1.00 96.31 97 ILE A N 1
ATOM 735 C CA . ILE A 1 97 ? 2.611 -3.691 6.926 1.00 96.31 97 ILE A CA 1
ATOM 736 C C . ILE A 1 97 ? 1.973 -4.598 5.864 1.00 96.31 97 ILE A C 1
ATOM 738 O O . ILE A 1 97 ? 2.670 -5.393 5.237 1.00 96.31 97 ILE A O 1
ATOM 742 N N . CYS A 1 98 ? 0.666 -4.466 5.619 1.00 96.38 98 CYS A N 1
ATOM 743 C CA . CYS A 1 98 ? -0.019 -5.217 4.568 1.00 96.38 98 CYS A CA 1
ATOM 744 C C . CYS A 1 98 ? 0.569 -4.930 3.177 1.00 96.38 98 CYS A C 1
ATOM 746 O O . CYS A 1 98 ? 0.675 -5.854 2.371 1.00 96.38 98 CYS A O 1
ATOM 748 N N . HIS A 1 99 ? 0.968 -3.684 2.905 1.00 96.69 99 HIS A N 1
ATOM 749 C CA . HIS A 1 99 ? 1.670 -3.305 1.678 1.00 96.69 99 HIS A CA 1
ATOM 750 C C . HIS A 1 99 ? 3.004 -4.049 1.552 1.00 96.69 99 HIS A C 1
ATOM 752 O O . HIS A 1 99 ? 3.188 -4.828 0.621 1.00 96.69 99 HIS A O 1
ATOM 758 N N . LEU A 1 100 ? 3.873 -3.912 2.558 1.00 95.56 100 LEU A N 1
ATOM 759 C CA . LEU A 1 100 ? 5.208 -4.521 2.573 1.00 95.56 100 LEU A CA 1
ATOM 760 C C . LEU A 1 100 ? 5.167 -6.047 2.393 1.00 95.56 100 LEU A C 1
ATOM 762 O O . LEU A 1 100 ? 5.975 -6.630 1.665 1.00 95.56 100 LEU A O 1
ATOM 766 N N . LEU A 1 101 ? 4.207 -6.708 3.047 1.00 93.94 101 LEU A N 1
ATOM 767 C CA . LEU A 1 101 ? 4.014 -8.152 2.917 1.00 93.94 101 LEU A CA 1
ATOM 768 C C . LEU A 1 101 ? 3.504 -8.541 1.527 1.00 93.94 101 LEU A C 1
ATOM 770 O O . LEU A 1 101 ? 3.949 -9.554 0.987 1.00 93.94 101 LEU A O 1
ATOM 774 N N . ALA A 1 102 ? 2.596 -7.757 0.939 1.00 94.94 102 ALA A N 1
ATOM 775 C CA . ALA A 1 102 ? 2.144 -7.993 -0.427 1.00 94.94 102 ALA A CA 1
ATOM 776 C C . ALA A 1 102 ? 3.324 -7.903 -1.402 1.00 94.94 102 ALA A C 1
ATOM 778 O O . ALA A 1 102 ? 3.547 -8.837 -2.169 1.00 94.94 102 ALA A O 1
ATOM 779 N N . ASP A 1 103 ? 4.148 -6.865 -1.321 1.00 94.06 103 ASP A N 1
ATOM 780 C CA . ASP A 1 103 ? 5.279 -6.732 -2.241 1.00 94.06 103 ASP A CA 1
ATOM 781 C C . ASP A 1 103 ? 6.304 -7.836 -2.087 1.00 94.06 103 ASP A C 1
ATOM 783 O O . ASP A 1 103 ? 6.745 -8.402 -3.084 1.00 94.06 103 ASP A O 1
ATOM 787 N N . THR A 1 104 ? 6.611 -8.218 -0.848 1.00 92.25 104 THR A N 1
ATOM 788 C CA . THR A 1 104 ? 7.511 -9.343 -0.568 1.00 92.25 104 THR A CA 1
ATOM 789 C C . THR A 1 104 ? 7.037 -10.624 -1.265 1.00 92.25 104 THR A C 1
ATOM 791 O O . THR A 1 104 ? 7.848 -11.375 -1.807 1.00 92.25 104 THR A O 1
ATOM 794 N N . LEU A 1 105 ? 5.723 -10.871 -1.289 1.00 93.00 105 LEU A N 1
ATOM 795 C CA . LEU A 1 105 ? 5.138 -12.062 -1.908 1.00 93.00 105 LEU A CA 1
ATOM 796 C C . LEU A 1 105 ? 5.037 -11.964 -3.435 1.00 93.00 105 LEU A C 1
ATOM 798 O O . LEU A 1 105 ? 5.218 -12.969 -4.123 1.00 93.00 105 LEU A O 1
ATOM 802 N N . PHE A 1 106 ? 4.737 -10.784 -3.979 1.00 93.62 106 PHE A N 1
ATOM 803 C CA . PHE A 1 106 ? 4.486 -10.609 -5.411 1.00 93.62 106 PHE A CA 1
ATOM 804 C C . PHE A 1 106 ? 5.745 -10.265 -6.215 1.00 93.62 106 PHE A C 1
ATOM 806 O O . PHE A 1 106 ? 5.820 -10.615 -7.393 1.00 93.62 106 PHE A O 1
ATOM 813 N N . HIS A 1 107 ? 6.765 -9.647 -5.618 1.00 92.56 107 HIS A N 1
ATOM 814 C CA . HIS A 1 107 ? 7.970 -9.227 -6.335 1.00 92.56 107 HIS A CA 1
ATOM 815 C C . HIS A 1 107 ? 8.748 -10.351 -7.025 1.00 92.56 107 HIS A C 1
ATOM 817 O O . HIS A 1 107 ? 9.198 -10.116 -8.145 1.00 92.56 107 HIS A O 1
ATOM 823 N N . PRO A 1 108 ? 8.858 -11.581 -6.482 1.00 94.06 108 PRO A N 1
ATOM 824 C CA . PRO A 1 108 ? 9.445 -12.687 -7.236 1.00 94.06 108 PRO A CA 1
ATOM 825 C C . PRO A 1 108 ? 8.750 -12.924 -8.588 1.00 94.06 108 PRO A C 1
ATOM 827 O O . PRO A 1 108 ? 9.417 -13.116 -9.604 1.00 94.06 108 PRO A O 1
ATOM 830 N N . LEU A 1 109 ? 7.414 -12.838 -8.623 1.00 94.81 109 LEU A N 1
ATOM 831 C CA . LEU A 1 109 ? 6.621 -12.961 -9.848 1.00 94.81 109 LEU A CA 1
ATOM 832 C C . LEU A 1 109 ? 6.825 -11.755 -10.775 1.00 94.81 109 LEU A C 1
ATOM 834 O O . LEU A 1 109 ? 7.016 -11.928 -11.978 1.00 94.81 109 LEU A O 1
ATOM 838 N N . VAL A 1 110 ? 6.809 -10.538 -10.225 1.00 94.38 110 VAL A N 1
ATOM 839 C CA . VAL A 1 110 ? 7.016 -9.308 -11.004 1.00 94.38 110 VAL A CA 1
ATOM 840 C C . VAL A 1 110 ? 8.401 -9.313 -11.650 1.00 94.38 110 VAL A C 1
ATOM 842 O O . VAL A 1 110 ? 8.510 -9.104 -12.855 1.00 94.38 110 VAL A O 1
ATOM 845 N N . TYR A 1 111 ? 9.455 -9.625 -10.894 1.00 94.44 111 TYR A N 1
ATOM 846 C CA . TYR A 1 111 ? 10.822 -9.693 -11.407 1.00 94.44 111 TYR A CA 1
ATOM 847 C C . TYR A 1 111 ? 11.008 -10.797 -12.440 1.00 94.44 111 TYR A C 1
ATOM 849 O O . TYR A 1 111 ? 11.748 -10.593 -13.400 1.00 94.44 111 TYR A O 1
ATOM 857 N N . TYR A 1 112 ? 10.308 -11.925 -12.299 1.00 95.75 112 TYR A N 1
ATOM 858 C CA . TYR A 1 112 ? 10.329 -12.981 -13.306 1.00 95.75 112 TYR A CA 1
ATOM 859 C C . TYR A 1 112 ? 9.834 -12.484 -14.676 1.00 95.75 112 TYR A C 1
ATOM 861 O O . TYR A 1 112 ? 10.471 -12.751 -15.693 1.00 95.75 112 TYR A O 1
ATOM 869 N N . PHE A 1 113 ? 8.741 -11.711 -14.721 1.00 95.50 113 PHE A N 1
ATOM 870 C CA . PHE A 1 113 ? 8.170 -11.217 -15.983 1.00 95.50 113 PHE A CA 1
ATOM 871 C C . PHE A 1 113 ? 8.753 -9.881 -16.469 1.00 95.50 113 PHE A C 1
ATOM 873 O O . PHE A 1 113 ? 8.760 -9.606 -17.671 1.00 95.50 113 PHE A O 1
ATOM 880 N N . ALA A 1 114 ? 9.226 -9.029 -15.561 1.00 95.44 114 ALA A N 1
ATOM 881 C CA . ALA A 1 114 ? 9.719 -7.693 -15.884 1.00 95.44 114 ALA A CA 1
ATOM 882 C C . ALA A 1 114 ? 11.247 -7.613 -16.009 1.00 95.44 114 ALA A C 1
ATOM 884 O O . ALA A 1 114 ? 11.763 -6.781 -16.766 1.00 95.44 114 ALA A O 1
ATOM 885 N N . GLY A 1 115 ? 11.971 -8.488 -15.313 1.00 94.69 115 GLY A N 1
ATOM 886 C CA . GLY A 1 115 ? 13.389 -8.326 -15.013 1.00 94.69 115 GLY A CA 1
ATOM 887 C C . GLY A 1 115 ? 13.628 -7.344 -13.860 1.00 94.69 115 GLY A C 1
ATOM 888 O O . GLY A 1 115 ? 12.724 -6.650 -13.401 1.00 94.69 115 GLY A O 1
ATOM 889 N N . MET A 1 116 ? 14.874 -7.289 -13.396 1.00 92.19 116 MET A N 1
ATOM 890 C CA . MET A 1 116 ? 15.321 -6.372 -12.340 1.00 92.19 116 MET A CA 1
ATOM 891 C C . MET A 1 116 ? 15.884 -5.068 -12.911 1.00 92.19 116 MET A C 1
ATOM 893 O O . MET A 1 116 ? 16.650 -5.101 -13.884 1.00 92.19 116 MET A O 1
ATOM 897 N N . ASP A 1 117 ? 15.526 -3.944 -12.286 1.00 87.88 117 ASP A N 1
ATOM 898 C CA . ASP A 1 117 ? 16.100 -2.629 -12.585 1.00 87.88 117 ASP A CA 1
ATOM 899 C C . ASP A 1 117 ? 17.620 -2.624 -12.351 1.00 87.88 117 ASP A C 1
ATOM 901 O O . ASP A 1 117 ? 18.140 -3.381 -11.533 1.00 87.88 117 ASP A O 1
ATOM 905 N N . GLY A 1 118 ? 18.349 -1.838 -13.140 1.00 89.19 118 GLY A N 1
ATOM 906 C CA . GLY A 1 118 ? 19.816 -1.825 -13.161 1.00 89.19 118 GLY A CA 1
ATOM 907 C C . GLY A 1 118 ? 20.482 -3.058 -13.793 1.00 89.19 118 GLY A C 1
ATOM 908 O O . GLY A 1 118 ? 21.651 -2.975 -14.160 1.00 89.19 118 GLY A O 1
ATOM 909 N N . LEU A 1 119 ? 19.761 -4.173 -13.980 1.00 94.12 119 LEU A N 1
ATOM 910 C CA . LEU A 1 119 ? 20.294 -5.392 -14.606 1.00 94.12 119 LEU A CA 1
ATOM 911 C C . LEU A 1 119 ? 19.744 -5.633 -16.017 1.00 94.12 119 LEU A C 1
ATOM 913 O O . LEU A 1 119 ? 20.491 -6.023 -16.912 1.00 94.12 119 LEU A O 1
ATOM 917 N N . HIS A 1 120 ? 18.448 -5.396 -16.237 1.00 96.12 120 HIS A N 1
ATOM 918 C CA . HIS A 1 120 ? 17.805 -5.658 -17.526 1.00 96.12 120 HIS A CA 1
ATOM 919 C C . HIS A 1 120 ? 17.288 -4.357 -18.159 1.00 96.12 120 HIS A C 1
ATOM 921 O O . HIS A 1 120 ? 16.410 -3.706 -17.583 1.00 96.12 120 HIS A O 1
ATOM 927 N N . PRO A 1 121 ? 17.734 -3.991 -19.377 1.00 95.88 121 PRO A N 1
ATOM 928 C CA . PRO A 1 121 ? 17.229 -2.812 -20.074 1.00 95.88 121 PRO A CA 1
ATOM 929 C C . PRO A 1 121 ? 15.698 -2.812 -20.187 1.00 95.88 121 PRO A C 1
ATOM 931 O O . PRO A 1 121 ? 15.073 -3.810 -20.566 1.00 95.88 121 PRO A O 1
ATOM 934 N N . GLY A 1 122 ? 15.079 -1.688 -19.823 1.00 95.12 122 GLY A N 1
ATOM 935 C CA . GLY A 1 122 ? 13.625 -1.515 -19.845 1.00 95.12 122 GLY A CA 1
ATOM 936 C C . GLY A 1 122 ? 12.852 -2.264 -18.750 1.00 95.12 122 GLY A C 1
ATOM 937 O O . GLY A 1 122 ? 11.623 -2.304 -18.830 1.00 95.12 122 GLY A O 1
ATOM 938 N N . ALA A 1 123 ? 13.526 -2.840 -17.742 1.00 95.38 123 ALA A N 1
ATOM 939 C CA . ALA A 1 123 ? 12.872 -3.545 -16.635 1.00 95.38 123 ALA A CA 1
ATOM 940 C C . ALA A 1 123 ? 11.817 -2.682 -15.950 1.00 95.38 123 ALA A C 1
ATOM 942 O O . ALA A 1 123 ? 10.671 -3.096 -15.865 1.00 95.38 123 ALA A O 1
ATOM 943 N N . THR A 1 124 ? 12.145 -1.441 -15.591 1.00 90.81 124 THR A N 1
ATOM 944 C CA . THR A 1 124 ? 11.228 -0.515 -14.905 1.00 90.81 124 THR A CA 1
ATOM 945 C C . THR A 1 124 ? 9.933 -0.263 -15.681 1.00 90.81 124 THR A C 1
ATOM 947 O O . THR A 1 124 ? 8.853 -0.181 -15.096 1.00 90.81 124 THR A O 1
ATOM 950 N N . ALA A 1 125 ? 9.999 -0.181 -17.014 1.00 92.44 125 ALA A N 1
ATOM 951 C CA . ALA A 1 125 ? 8.806 -0.015 -17.843 1.00 92.44 125 ALA A CA 1
ATOM 952 C C . ALA A 1 125 ? 7.948 -1.291 -17.868 1.00 92.44 125 ALA A C 1
ATOM 954 O O . ALA A 1 125 ? 6.726 -1.218 -17.722 1.00 92.44 125 ALA A O 1
ATOM 955 N N . ARG A 1 126 ? 8.576 -2.467 -18.013 1.00 95.81 126 ARG A N 1
ATOM 956 C CA . ARG A 1 126 ? 7.874 -3.761 -17.956 1.00 95.81 126 ARG A CA 1
ATOM 957 C C . ARG A 1 126 ? 7.286 -4.033 -16.575 1.00 95.81 126 ARG A C 1
ATOM 959 O O . ARG A 1 126 ? 6.170 -4.528 -16.497 1.00 95.81 126 ARG A O 1
ATOM 966 N N . HIS A 1 127 ? 7.999 -3.644 -15.524 1.00 93.94 127 HIS A N 1
ATOM 967 C CA . HIS A 1 127 ? 7.611 -3.737 -14.119 1.00 93.94 127 HIS A CA 1
ATOM 968 C C . HIS A 1 127 ? 6.287 -3.005 -13.902 1.00 93.94 127 HIS A C 1
ATOM 970 O O . HIS A 1 127 ? 5.274 -3.627 -13.594 1.00 93.94 127 HIS A O 1
ATOM 976 N N . ARG A 1 128 ? 6.243 -1.713 -14.250 1.00 91.44 128 ARG A N 1
ATOM 977 C CA . ARG A 1 128 ? 5.018 -0.897 -14.183 1.00 91.44 128 ARG A CA 1
ATOM 978 C C . ARG A 1 128 ? 3.879 -1.464 -15.034 1.00 91.44 128 ARG A C 1
ATOM 980 O O . ARG A 1 128 ? 2.722 -1.424 -14.618 1.00 91.44 128 ARG A O 1
ATOM 987 N N . LYS A 1 129 ? 4.187 -1.986 -16.228 1.00 94.50 129 LYS A N 1
ATOM 988 C CA . LYS A 1 129 ? 3.187 -2.597 -17.118 1.00 94.50 129 LYS A CA 1
ATOM 989 C C . LYS A 1 129 ? 2.580 -3.861 -16.505 1.00 94.50 129 LYS A C 1
ATOM 991 O O . LYS A 1 129 ? 1.367 -4.034 -16.569 1.00 94.50 129 LYS A O 1
ATOM 996 N N . PHE A 1 130 ? 3.404 -4.729 -15.925 1.00 95.19 130 PHE A N 1
ATOM 997 C CA . PHE A 1 130 ? 2.953 -5.971 -15.306 1.00 95.19 130 PHE A CA 1
ATOM 998 C C . PHE A 1 130 ? 2.086 -5.693 -1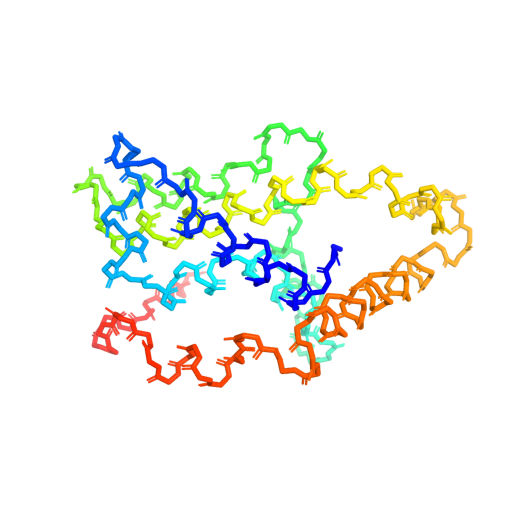4.074 1.00 95.19 130 PHE A C 1
ATOM 1000 O O . PHE A 1 130 ? 1.010 -6.262 -13.934 1.00 95.19 130 PHE A O 1
ATOM 1007 N N . GLU A 1 131 ? 2.479 -4.728 -13.251 1.00 94.44 131 GLU A N 1
ATOM 1008 C CA . GLU A 1 131 ? 1.710 -4.318 -12.070 1.00 94.44 131 GLU A CA 1
ATOM 1009 C C . GLU A 1 131 ? 0.376 -3.668 -12.433 1.00 94.44 131 G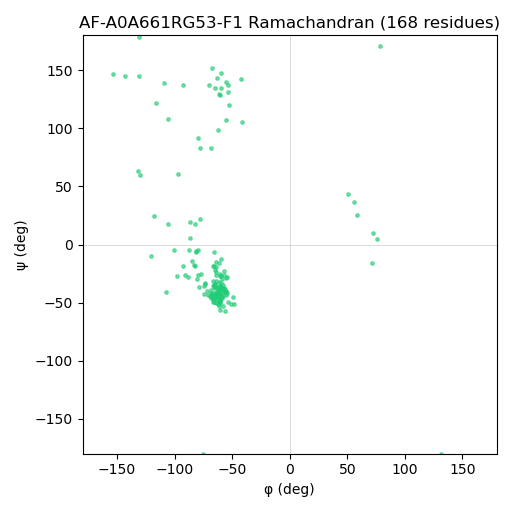LU A C 1
ATOM 1011 O O . GLU A 1 131 ? -0.638 -3.922 -11.790 1.00 94.44 131 GLU A O 1
ATOM 1016 N N . THR A 1 132 ? 0.344 -2.904 -13.527 1.00 93.50 132 THR A N 1
ATOM 1017 C CA . THR A 1 132 ? -0.914 -2.396 -14.089 1.00 93.50 132 THR A CA 1
ATOM 1018 C C . THR A 1 132 ? -1.810 -3.546 -14.558 1.00 93.50 132 THR A C 1
ATOM 1020 O O . THR A 1 132 ? -3.018 -3.518 -14.343 1.00 93.50 132 THR A O 1
ATOM 1023 N N . ALA A 1 133 ? -1.238 -4.581 -15.182 1.00 94.88 133 ALA A N 1
ATOM 1024 C CA . ALA A 1 133 ? -2.003 -5.754 -15.602 1.00 94.88 133 ALA A CA 1
ATOM 1025 C C . ALA A 1 133 ? -2.577 -6.529 -14.403 1.00 94.88 133 ALA A C 1
ATOM 1027 O O . ALA A 1 133 ? -3.712 -6.998 -14.476 1.00 94.88 133 ALA A O 1
ATOM 1028 N N . MET A 1 134 ? -1.836 -6.617 -13.295 1.00 94.50 134 MET A N 1
ATOM 1029 C CA . MET A 1 134 ? -2.340 -7.185 -12.042 1.00 94.50 134 MET A CA 1
ATOM 1030 C C . MET A 1 134 ? -3.525 -6.386 -11.493 1.00 94.50 134 MET A C 1
ATOM 1032 O O . MET A 1 134 ? -4.544 -6.979 -11.147 1.00 94.50 134 MET A O 1
ATOM 1036 N N . ASP A 1 135 ? -3.449 -5.055 -11.491 1.00 93.38 135 ASP A N 1
ATOM 1037 C CA . ASP A 1 135 ? -4.569 -4.209 -11.067 1.00 93.38 135 ASP A CA 1
ATOM 1038 C C . ASP A 1 135 ? -5.816 -4.407 -11.919 1.00 93.38 135 ASP A C 1
ATOM 1040 O O . ASP A 1 135 ? -6.914 -4.558 -11.384 1.00 93.38 135 ASP A O 1
ATOM 1044 N N . LEU A 1 136 ? -5.656 -4.475 -13.243 1.00 93.25 136 LEU A N 1
ATOM 1045 C CA . LEU A 1 136 ? -6.761 -4.777 -14.152 1.00 93.25 136 LEU A CA 1
ATOM 1046 C C . LEU A 1 136 ? -7.347 -6.170 -13.890 1.00 93.25 136 LEU A C 1
ATOM 1048 O O . LEU A 1 136 ? -8.563 -6.345 -13.964 1.00 93.25 136 LEU A O 1
ATOM 1052 N N . TYR A 1 137 ? -6.509 -7.149 -13.544 1.00 93.62 137 TYR A N 1
ATOM 1053 C CA . TYR A 1 137 ? -6.953 -8.487 -13.170 1.00 93.62 137 TYR A CA 1
ATOM 1054 C C . TYR A 1 137 ? -7.767 -8.480 -11.866 1.00 93.62 137 TYR A C 1
ATOM 1056 O O . TYR A 1 137 ? -8.885 -8.992 -11.844 1.00 93.62 137 TYR A O 1
ATOM 1064 N N . PHE A 1 138 ? -7.279 -7.846 -10.796 1.00 91.94 138 PHE A N 1
ATOM 1065 C CA .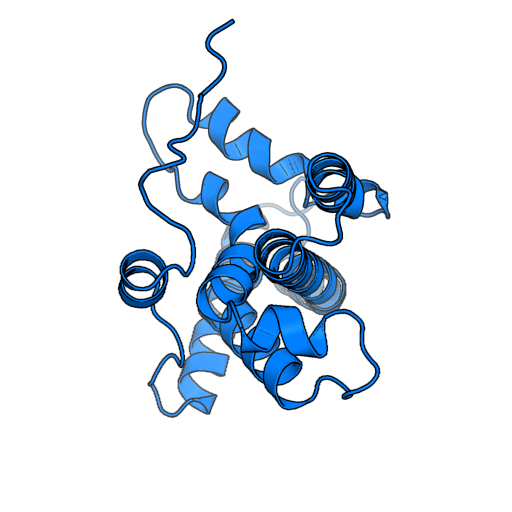 PHE A 1 138 ? -8.027 -7.739 -9.536 1.00 91.94 138 PHE A CA 1
ATOM 1066 C C . PHE A 1 138 ? -9.303 -6.897 -9.675 1.00 91.94 138 PHE A C 1
ATOM 1068 O O . PHE A 1 138 ? -10.339 -7.229 -9.089 1.00 91.94 138 PHE A O 1
ATOM 1075 N N . LEU A 1 139 ? -9.273 -5.857 -10.510 1.00 91.25 139 LEU A N 1
ATOM 1076 C CA . LEU A 1 139 ? -10.457 -5.085 -10.869 1.00 91.25 139 LEU A CA 1
ATOM 1077 C C . LEU A 1 139 ? -11.486 -5.949 -11.611 1.00 91.25 139 LEU A C 1
ATOM 1079 O O . LEU A 1 139 ? -12.680 -5.871 -11.318 1.00 91.25 139 LEU A O 1
ATOM 1083 N N . HIS A 1 140 ? -11.037 -6.797 -12.540 1.00 92.62 140 HIS A N 1
ATOM 1084 C CA . HIS A 1 140 ? -11.896 -7.742 -13.251 1.00 92.62 140 HIS A CA 1
ATOM 1085 C C . HIS A 1 140 ? -12.534 -8.764 -12.301 1.00 92.62 140 HIS A C 1
ATOM 1087 O O . HIS A 1 140 ? -13.747 -8.963 -12.360 1.00 92.62 140 HIS A O 1
ATOM 1093 N N . LEU A 1 141 ? -11.759 -9.344 -11.377 1.00 90.31 141 LEU A N 1
ATOM 1094 C CA . LEU A 1 141 ? -12.290 -10.233 -10.333 1.00 90.31 141 LEU A CA 1
ATOM 1095 C C . LEU A 1 141 ? -13.338 -9.537 -9.454 1.00 90.31 141 LEU A C 1
ATOM 1097 O O . LEU A 1 141 ? -14.280 -10.171 -8.984 1.00 90.31 141 LEU A O 1
ATOM 1101 N N . SER A 1 142 ? -13.213 -8.221 -9.293 1.00 86.31 142 SER A N 1
ATOM 1102 C CA . SER A 1 142 ? -14.176 -7.370 -8.589 1.00 86.31 142 SER A CA 1
ATOM 1103 C C . SER A 1 142 ? -15.318 -6.873 -9.494 1.00 86.31 142 SER A C 1
ATOM 1105 O O . SER A 1 142 ? -15.980 -5.883 -9.185 1.00 86.31 142 SER A O 1
ATOM 1107 N N . GLN A 1 143 ? -15.559 -7.534 -10.634 1.00 87.44 143 GLN A N 1
ATOM 1108 C CA . GLN A 1 143 ? -16.604 -7.203 -11.613 1.00 87.44 143 GLN A CA 1
ATOM 1109 C C . GLN A 1 143 ? -16.532 -5.755 -12.128 1.00 87.44 143 GLN A C 1
ATOM 1111 O O . GLN A 1 143 ? -17.549 -5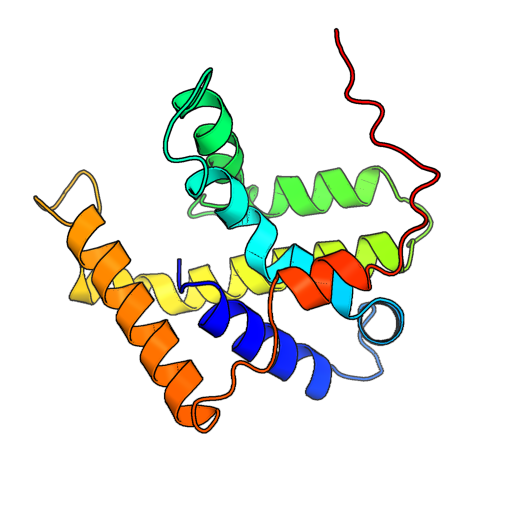.095 -12.341 1.00 87.44 143 GLN A O 1
ATOM 1116 N N . GLY A 1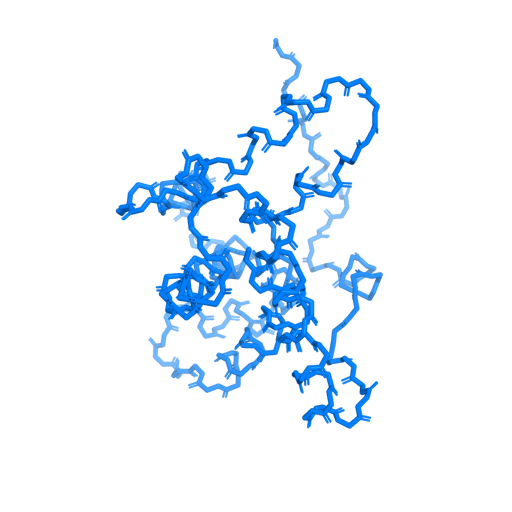 144 ? -15.317 -5.227 -12.296 1.00 78.12 144 GLY A N 1
ATOM 1117 C CA . GLY A 1 144 ? -15.088 -3.857 -12.758 1.00 78.12 144 GLY A CA 1
ATOM 1118 C C . GLY A 1 144 ? -15.343 -2.786 -11.695 1.00 78.12 144 GLY A C 1
ATOM 1119 O O . GLY A 1 144 ? -15.254 -1.596 -11.992 1.00 78.12 144 GLY A O 1
ATOM 1120 N N . ARG A 1 145 ? -15.652 -3.175 -10.453 1.00 75.38 145 ARG A N 1
ATOM 1121 C CA . ARG A 1 145 ? -15.843 -2.252 -9.335 1.00 75.38 145 ARG A CA 1
ATOM 1122 C C . ARG A 1 145 ? -14.638 -2.343 -8.421 1.00 75.38 145 ARG A C 1
ATOM 1124 O O . ARG A 1 145 ? -14.492 -3.317 -7.692 1.00 75.38 145 ARG A O 1
ATOM 1131 N N . SER A 1 146 ? -13.791 -1.315 -8.425 1.00 72.94 146 SER A N 1
ATOM 1132 C CA . SER A 1 146 ? -12.778 -1.220 -7.376 1.00 72.94 146 SER A CA 1
ATOM 1133 C C . SER A 1 146 ? -13.502 -1.130 -6.026 1.00 72.94 146 SER A C 1
ATOM 1135 O O . SER A 1 146 ? -14.384 -0.275 -5.876 1.00 72.94 146 SER A O 1
ATOM 1137 N N . PRO A 1 147 ? -13.159 -1.967 -5.030 1.00 68.38 147 PRO A N 1
ATOM 1138 C CA . PRO A 1 147 ? -13.790 -1.906 -3.711 1.00 68.38 147 PRO A CA 1
ATOM 1139 C C . PRO A 1 147 ? -13.498 -0.579 -2.987 1.00 68.38 147 PRO A C 1
ATOM 1141 O O . PRO A 1 147 ? -14.141 -0.241 -1.987 1.00 68.38 147 PRO A O 1
ATOM 1144 N N . VAL A 1 148 ? -12.510 0.179 -3.477 1.00 82.12 148 VAL A N 1
ATOM 1145 C CA . VAL A 1 148 ? -11.969 1.380 -2.846 1.00 82.12 148 VAL A CA 1
ATOM 1146 C C . VAL A 1 148 ? -11.617 2.427 -3.910 1.00 82.12 148 VAL A C 1
ATOM 1148 O O . VAL A 1 148 ? -11.184 2.097 -5.012 1.00 82.12 148 VAL A O 1
ATOM 1151 N N . SER A 1 149 ? -11.802 3.708 -3.589 1.00 84.56 149 SER A N 1
ATOM 1152 C CA . SER A 1 149 ? -11.254 4.820 -4.369 1.00 84.56 149 SER A CA 1
ATOM 1153 C C . SER A 1 149 ? -10.551 5.807 -3.446 1.00 84.56 149 SER A C 1
ATOM 1155 O O . SER A 1 149 ? -11.003 6.039 -2.321 1.00 84.56 149 SER A O 1
ATOM 1157 N N . LEU A 1 150 ? -9.464 6.417 -3.928 1.00 85.81 150 LEU A N 1
ATOM 1158 C CA . LEU A 1 150 ? -8.660 7.342 -3.127 1.00 85.81 150 LEU A CA 1
ATOM 1159 C C . LEU A 1 150 ? -9.493 8.538 -2.649 1.00 85.81 150 LEU A C 1
ATOM 1161 O O . LEU A 1 150 ? -9.459 8.889 -1.475 1.00 85.81 150 LEU A O 1
ATOM 1165 N N . ALA A 1 151 ? -10.314 9.107 -3.536 1.00 87.25 151 ALA A N 1
ATOM 1166 C CA . ALA A 1 151 ? -11.206 10.214 -3.198 1.00 87.25 151 ALA A CA 1
ATOM 1167 C C . ALA A 1 151 ? -12.192 9.849 -2.074 1.00 87.25 151 ALA A C 1
ATOM 1169 O O . ALA A 1 151 ? -12.434 10.658 -1.179 1.00 87.25 151 ALA A O 1
ATOM 1170 N N . ARG A 1 152 ? -12.737 8.621 -2.082 1.00 89.56 152 ARG A N 1
ATOM 1171 C CA . ARG A 1 152 ? -13.604 8.131 -1.001 1.00 89.56 152 ARG A CA 1
ATOM 1172 C C . ARG A 1 152 ? -12.820 7.978 0.297 1.00 89.56 152 ARG A C 1
ATOM 1174 O O . ARG A 1 152 ? -13.319 8.406 1.330 1.00 89.56 152 ARG A O 1
ATOM 1181 N N . VAL A 1 153 ? -11.638 7.365 0.246 1.00 91.00 153 VAL A N 1
ATOM 1182 C CA . VAL A 1 153 ? -10.789 7.147 1.427 1.00 91.00 153 VAL A CA 1
ATOM 1183 C C . VAL A 1 153 ? -10.451 8.480 2.084 1.00 91.00 153 VAL A C 1
ATOM 1185 O O . VAL A 1 153 ? -10.774 8.662 3.250 1.00 91.00 153 VAL A O 1
ATOM 1188 N N . ILE A 1 154 ? -9.917 9.442 1.324 1.00 89.81 154 ILE A N 1
ATOM 1189 C CA . ILE A 1 154 ? -9.517 10.759 1.843 1.00 89.81 154 ILE A CA 1
ATOM 1190 C C . ILE A 1 154 ? -10.711 11.513 2.445 1.00 89.81 154 ILE A C 1
ATOM 1192 O O . ILE A 1 154 ? -10.596 12.083 3.526 1.00 89.81 154 ILE A O 1
ATOM 1196 N N . LYS A 1 155 ? -11.872 11.500 1.774 1.00 90.25 155 LYS A N 1
ATOM 1197 C CA . LYS A 1 155 ? -13.072 12.211 2.245 1.00 90.25 155 LYS A CA 1
ATOM 1198 C C . LYS A 1 155 ? -13.615 11.670 3.574 1.00 90.25 155 LYS A C 1
ATOM 1200 O O . LYS A 1 155 ? -14.286 12.409 4.285 1.00 90.25 155 LYS A O 1
ATOM 1205 N N . ASN A 1 156 ? -13.365 10.398 3.882 1.00 91.94 156 ASN A N 1
ATOM 1206 C CA . ASN A 1 156 ? -13.936 9.706 5.039 1.00 91.94 156 ASN A CA 1
ATOM 1207 C C . ASN A 1 156 ? -12.861 9.237 6.033 1.00 91.94 156 ASN A C 1
ATOM 1209 O O . ASN A 1 156 ? -13.090 8.269 6.754 1.00 91.94 156 ASN A O 1
ATOM 1213 N N . LEU A 1 157 ? -11.689 9.879 6.055 1.00 92.62 157 LEU A N 1
ATOM 1214 C CA . LEU A 1 157 ? -10.650 9.545 7.027 1.00 92.62 157 LEU A CA 1
ATOM 1215 C C . LEU A 1 157 ? -11.163 9.734 8.456 1.00 92.62 157 LEU A C 1
ATOM 1217 O O . LEU A 1 157 ? -11.751 10.759 8.791 1.00 92.62 157 LEU A O 1
ATOM 1221 N N . GLU A 1 158 ? -10.885 8.751 9.307 1.00 93.94 158 GLU A N 1
ATOM 1222 C CA . GLU A 1 158 ? -11.350 8.706 10.694 1.00 93.94 158 GLU A CA 1
ATOM 1223 C C . GLU A 1 158 ? -10.480 9.541 11.656 1.00 93.94 158 GLU A C 1
ATOM 1225 O O . GLU A 1 158 ? -10.537 9.363 12.869 1.00 93.94 158 GLU A O 1
ATOM 1230 N N . VAL A 1 159 ? -9.666 10.464 11.132 1.00 84.81 159 VAL A N 1
ATOM 1231 C CA . VAL A 1 159 ? -8.837 11.387 11.923 1.00 84.81 159 VAL A CA 1
ATOM 1232 C C . VAL A 1 159 ? -9.375 12.807 11.827 1.00 84.81 159 VAL A C 1
ATOM 1234 O O . VAL A 1 159 ? -9.781 13.268 10.761 1.00 84.81 159 VAL A O 1
ATOM 1237 N N . SER A 1 160 ? -9.373 13.529 12.949 1.00 68.50 160 SER A N 1
ATOM 1238 C CA . SER A 1 160 ? -9.819 14.923 12.960 1.00 68.50 160 SER A CA 1
ATOM 1239 C C . SER A 1 160 ? -8.887 15.794 12.110 1.00 68.50 160 SER A C 1
ATOM 1241 O O . SER A 1 160 ? -7.668 15.750 12.272 1.00 68.50 160 SER A O 1
ATOM 1243 N N . THR A 1 161 ? -9.452 16.661 11.271 1.00 59.81 161 THR A N 1
ATOM 1244 C CA . THR A 1 161 ? -8.700 17.665 10.494 1.00 59.81 161 THR A CA 1
ATOM 1245 C C . THR A 1 161 ? -8.026 18.735 11.369 1.00 59.81 161 THR A C 1
ATOM 1247 O O . THR A 1 161 ? -7.280 19.563 10.855 1.00 59.81 161 THR A O 1
ATOM 1250 N N . GLY A 1 162 ? -8.284 18.737 12.685 1.00 49.94 162 GLY A N 1
ATOM 1251 C CA . GLY A 1 162 ? -7.782 19.721 13.651 1.00 49.94 162 GLY A CA 1
ATOM 1252 C C . GLY A 1 162 ? -6.387 19.434 14.216 1.00 49.94 162 GLY A C 1
ATOM 1253 O O . GLY A 1 162 ? -5.772 20.335 14.780 1.00 49.94 162 GLY A O 1
ATOM 1254 N N . GLN A 1 163 ? -5.849 18.226 14.038 1.00 48.34 163 GLN A N 1
ATOM 1255 C CA . GLN A 1 163 ? -4.448 17.908 14.344 1.00 48.34 163 GLN A CA 1
ATOM 1256 C C . GLN A 1 163 ? -3.626 17.997 13.057 1.00 48.34 163 GLN A C 1
ATOM 1258 O O . GLN A 1 163 ? -3.088 17.012 12.559 1.00 48.34 163 GLN A O 1
ATOM 1263 N N . GLY A 1 164 ? -3.609 19.192 12.462 1.00 41.16 164 GLY A N 1
ATOM 1264 C CA . GLY A 1 164 ? -2.849 19.457 11.248 1.00 41.16 164 GLY A CA 1
ATOM 1265 C C . GLY A 1 164 ? -1.385 19.068 11.428 1.00 41.16 164 GLY A C 1
ATOM 1266 O O . GLY A 1 164 ? -0.787 19.350 12.470 1.00 41.16 164 GLY A O 1
ATOM 1267 N N . CYS A 1 165 ? -0.823 18.430 10.397 1.00 40.72 165 CYS A N 1
ATOM 1268 C CA . CYS A 1 165 ? 0.607 18.223 10.239 1.00 40.72 165 CYS A CA 1
ATOM 1269 C C . CYS A 1 165 ? 1.351 19.501 10.637 1.00 40.72 165 CYS A C 1
ATOM 1271 O O . CYS A 1 165 ? 1.397 20.469 9.874 1.00 40.72 165 CYS A O 1
ATOM 1273 N N . ARG A 1 166 ? 1.983 19.492 11.813 1.00 36.91 166 ARG A N 1
ATOM 1274 C CA . ARG A 1 166 ? 3.155 20.326 12.045 1.00 36.91 166 ARG A CA 1
ATOM 1275 C C . ARG A 1 166 ? 4.238 19.730 11.160 1.00 36.91 166 ARG A C 1
ATOM 1277 O O . ARG A 1 166 ? 5.002 18.880 11.601 1.00 36.91 166 ARG A O 1
ATOM 1284 N N . PHE A 1 167 ? 4.239 20.100 9.881 1.00 36.84 167 PHE A N 1
ATOM 1285 C CA . PHE A 1 167 ? 5.438 19.959 9.072 1.00 36.84 167 PHE A CA 1
ATOM 1286 C C . PHE A 1 167 ? 6.517 20.716 9.837 1.00 36.84 167 PHE A C 1
ATOM 1288 O O . PHE A 1 167 ? 6.434 21.937 9.967 1.00 36.84 167 PHE A O 1
ATOM 1295 N N . MET A 1 168 ? 7.442 19.974 10.446 1.00 34.31 168 MET A N 1
ATOM 1296 C CA . MET A 1 168 ? 8.629 20.553 11.048 1.00 34.31 168 MET A CA 1
ATOM 1297 C C . MET A 1 168 ? 9.403 21.210 9.911 1.00 34.31 168 MET A C 1
ATOM 1299 O O . MET A 1 168 ? 10.037 20.542 9.099 1.00 34.31 168 MET A O 1
ATOM 1303 N N . ALA A 1 169 ? 9.226 22.521 9.797 1.00 32.16 169 ALA A N 1
ATOM 1304 C CA . ALA A 1 169 ? 10.173 23.386 9.139 1.00 32.16 169 ALA A CA 1
ATOM 1305 C C . ALA A 1 169 ? 11.289 23.631 10.158 1.00 32.16 169 ALA A C 1
ATOM 1307 O O . ALA A 1 169 ? 11.174 24.526 10.992 1.00 32.16 169 ALA A O 1
ATOM 1308 N N . GLU A 1 170 ? 12.315 22.788 10.108 1.00 34.12 170 GLU A N 1
ATOM 1309 C CA . GLU A 1 170 ? 13.675 23.141 10.517 1.00 34.12 170 GLU A CA 1
ATOM 1310 C C . GLU A 1 170 ? 14.597 22.939 9.312 1.00 34.12 170 GLU A C 1
ATOM 1312 O O . GLU A 1 170 ? 14.439 21.911 8.607 1.00 34.12 170 GLU A O 1
#

Secondary structure (DSSP, 8-state):
---HHHHHHHHHHHHHH--TTSTTHHHHHHSHHHHHHHTTGGGGGGG--SSTTHHHHHHTTGGGS-SSGGGGHHHHHHHHT-TTT-HHHHHHHHHHHHHHHHHHHHHHHHHHHH--TTTSTTHHHHHHHHHHHHHHHHHHHTTT--S--HHHHHHT-SS-TTS-------

Solvent-accessible surface area (backbone atoms only — not comparable to full-atom values): 9438 Å² total; per-residue (Å²): 111,64,33,68,56,34,35,45,53,52,47,53,52,46,70,74,66,54,53,85,86,42,88,56,40,62,20,33,71,74,18,49,36,36,16,54,46,20,25,44,49,60,55,52,34,65,70,50,80,74,65,87,62,33,71,63,46,34,52,68,24,51,59,50,68,47,98,53,78,64,27,48,45,68,51,51,60,54,47,67,76,41,80,83,68,40,44,60,59,49,7,23,38,51,12,38,50,50,30,50,53,48,39,67,69,46,43,66,60,46,36,72,78,21,38,48,68,100,76,35,93,65,5,63,62,41,36,54,51,52,18,48,51,47,20,53,48,50,26,50,78,44,76,71,44,65,96,69,51,71,72,60,34,66,76,57,45,80,63,71,83,81,74,61,82,77,73,81,86,123

Foldseek 3Di:
DQDLLLLLLLLVVCLVPPDPPDLLNVLCVLFVLLLSCLLCVLCVLVVLPDDPCSVVSRCSSVQLPDPDPSNLVVLVVQVVVVVVSPSSSSSNSNSNVSNSVVCNVCVVVLCVQQNDPPPDPRSVVSSVVVSVVVSVVSCVVVVVDRPDDPVVSVVDGPDDPVPDDPPPPD

Radius of gyration: 16.58 Å; Cα contacts (8 Å, |Δi|>4): 201; chains: 1; bounding box: 37×37×44 Å